Protein AF-A0A1F8S045-F1 (afdb_monomer_lite)

Radius of gyration: 17.73 Å; chains: 1; bounding box: 58×32×45 Å

Sequence (121 aa):
MLLGPVAPVFAVRPDASCPDESSGFVTVDQQGWWDNTVAGFVAEGIPVYIGGDPANGFTEEFEDFAMAFGFADAQAFYDYIWGPQWQRIDRNDDLLVCMKPYPLTPGNPAYLFNGIDNTAN

Structure (mmCIF, N/CA/C/O backbone):
data_AF-A0A1F8S045-F1
#
_entry.id   AF-A0A1F8S045-F1
#
loop_
_atom_site.group_PDB
_atom_site.id
_atom_site.type_symbol
_atom_site.label_atom_id
_atom_site.label_alt_id
_atom_site.label_comp_id
_atom_site.label_asym_id
_atom_site.label_entity_id
_atom_site.label_seq_id
_atom_site.pdbx_PDB_ins_code
_atom_site.Cartn_x
_atom_site.Cartn_y
_atom_site.Cartn_z
_atom_site.occupancy
_atom_site.B_iso_or_equiv
_atom_site.auth_seq_id
_atom_site.auth_comp_id
_atom_site.auth_asym_id
_atom_site.auth_atom_id
_atom_site.pdbx_PDB_model_num
ATOM 1 N N . MET A 1 1 ? 43.828 13.700 -30.140 1.00 40.06 1 MET A N 1
ATOM 2 C CA . MET A 1 1 ? 43.001 12.620 -29.563 1.00 40.06 1 MET A CA 1
ATOM 3 C C . MET A 1 1 ? 41.676 13.244 -29.166 1.00 40.06 1 MET A C 1
ATOM 5 O O . MET A 1 1 ? 41.671 14.092 -28.287 1.00 40.06 1 MET A O 1
ATOM 9 N N . LEU A 1 2 ? 40.603 12.948 -29.900 1.00 41.47 2 LEU A N 1
ATOM 10 C CA . LEU A 1 2 ? 39.257 13.452 -29.615 1.00 41.47 2 LEU A CA 1
ATOM 11 C C . LEU A 1 2 ? 38.591 12.489 -28.628 1.00 41.47 2 LEU A C 1
ATOM 13 O O . LEU A 1 2 ? 38.397 11.321 -28.952 1.00 41.47 2 LEU A O 1
ATOM 17 N N . LEU A 1 3 ? 38.294 12.975 -27.425 1.00 47.19 3 LEU A N 1
ATOM 18 C CA . LEU A 1 3 ? 37.445 12.283 -26.459 1.00 47.19 3 LEU A CA 1
ATOM 19 C C . LEU A 1 3 ? 36.006 12.352 -26.988 1.00 47.19 3 LEU A C 1
ATOM 21 O O . LEU A 1 3 ? 35.428 13.435 -27.060 1.00 47.19 3 LEU A O 1
ATOM 25 N N . GLY A 1 4 ? 35.463 11.217 -27.430 1.00 41.94 4 GLY A N 1
ATOM 26 C CA . GLY A 1 4 ? 34.051 11.110 -27.799 1.00 41.94 4 GLY A CA 1
ATOM 27 C C . GLY A 1 4 ? 33.151 11.218 -26.560 1.00 41.94 4 GLY A C 1
ATOM 28 O O . GLY A 1 4 ? 33.592 10.864 -25.463 1.00 41.94 4 GLY A O 1
ATOM 29 N N . PRO A 1 5 ? 31.909 11.709 -26.701 1.00 46.41 5 PRO A N 1
ATOM 30 C CA . PRO A 1 5 ? 30.976 11.792 -25.587 1.00 46.41 5 PRO A CA 1
ATOM 31 C C . PRO A 1 5 ? 30.660 10.380 -25.086 1.00 46.41 5 PRO A C 1
ATOM 33 O O . PRO A 1 5 ? 30.207 9.525 -25.847 1.00 46.41 5 PRO A O 1
ATOM 36 N N . VAL A 1 6 ? 30.919 10.133 -23.803 1.00 51.06 6 VAL A N 1
ATOM 37 C CA . VAL A 1 6 ? 30.476 8.917 -23.120 1.00 51.06 6 VAL A CA 1
ATOM 38 C C . VAL A 1 6 ? 28.954 9.006 -23.046 1.00 51.06 6 VAL A C 1
ATOM 40 O O . VAL A 1 6 ? 28.421 9.855 -22.332 1.00 51.06 6 VAL A O 1
ATOM 43 N N . ALA A 1 7 ? 28.251 8.198 -23.840 1.00 48.47 7 ALA A N 1
ATOM 44 C CA . ALA A 1 7 ? 26.807 8.062 -23.703 1.00 48.47 7 ALA A CA 1
ATOM 45 C C . ALA A 1 7 ? 26.499 7.610 -22.264 1.00 48.47 7 ALA A C 1
ATOM 47 O O . ALA A 1 7 ? 27.236 6.766 -21.741 1.00 48.47 7 ALA A O 1
ATOM 48 N N . PRO A 1 8 ? 25.461 8.154 -21.602 1.00 44.44 8 PRO A N 1
ATOM 49 C CA . PRO A 1 8 ? 25.045 7.628 -20.314 1.00 44.44 8 PRO A CA 1
ATOM 50 C C . PRO A 1 8 ? 24.730 6.144 -20.499 1.00 44.44 8 PRO A C 1
ATOM 52 O O . PRO A 1 8 ? 23.851 5.775 -21.276 1.00 44.44 8 PRO A O 1
ATOM 55 N N . VAL A 1 9 ? 25.493 5.287 -19.821 1.00 44.94 9 VAL A N 1
ATOM 56 C CA . VAL A 1 9 ? 25.138 3.879 -19.682 1.00 44.94 9 VAL A CA 1
ATOM 57 C C . VAL A 1 9 ? 23.932 3.878 -18.758 1.00 44.94 9 VAL A C 1
ATOM 59 O O . VAL A 1 9 ? 24.077 3.978 -17.541 1.00 44.94 9 VAL A O 1
ATOM 62 N N . PHE A 1 10 ? 22.732 3.860 -19.333 1.00 41.88 10 PHE A N 1
ATOM 63 C CA . PHE A 1 10 ? 21.554 3.494 -18.565 1.00 41.88 10 PHE A CA 1
ATOM 64 C C . PHE A 1 10 ? 21.821 2.087 -18.037 1.00 41.88 10 PHE A C 1
ATOM 66 O O . PHE A 1 10 ? 22.174 1.195 -18.812 1.00 41.88 10 PHE A O 1
ATOM 73 N N . ALA A 1 11 ? 21.756 1.915 -16.716 1.00 39.41 11 ALA A N 1
ATOM 74 C CA . ALA A 1 11 ? 21.817 0.589 -16.129 1.00 39.41 11 ALA A CA 1
ATOM 75 C C . ALA A 1 11 ? 20.736 -0.250 -16.818 1.00 39.41 11 ALA A C 1
ATOM 77 O O . ALA A 1 11 ? 19.567 0.134 -16.822 1.00 39.41 11 ALA A O 1
ATOM 78 N N . VAL A 1 12 ? 21.145 -1.338 -17.471 1.00 44.12 12 VAL A N 1
ATOM 79 C CA . VAL A 1 12 ? 20.193 -2.300 -18.020 1.00 44.12 12 VAL A CA 1
ATOM 80 C C . VAL A 1 12 ? 19.422 -2.830 -16.821 1.00 44.12 12 VAL A C 1
ATOM 82 O O . VAL A 1 12 ? 20.032 -3.367 -15.892 1.00 44.12 12 VAL A O 1
ATOM 85 N N . ARG A 1 13 ? 18.107 -2.599 -16.807 1.00 42.28 13 ARG A N 1
ATOM 86 C CA . ARG A 1 13 ? 17.230 -3.106 -15.757 1.00 42.28 13 ARG A CA 1
ATOM 87 C C . ARG A 1 13 ? 17.403 -4.634 -15.725 1.00 42.28 13 ARG A C 1
ATOM 89 O O . ARG A 1 13 ? 17.271 -5.253 -16.779 1.00 42.28 13 ARG A O 1
ATOM 96 N N . PRO A 1 14 ? 17.794 -5.238 -14.589 1.00 42.56 14 PRO A N 1
ATOM 97 C CA . PRO A 1 14 ? 17.959 -6.681 -14.514 1.00 42.56 14 PRO A CA 1
ATOM 98 C C . PRO A 1 14 ? 16.619 -7.348 -14.817 1.00 42.56 14 PRO A C 1
ATOM 100 O O . PRO A 1 14 ? 15.620 -7.033 -14.174 1.00 42.56 14 PRO A O 1
ATOM 103 N N . ASP A 1 15 ? 16.629 -8.236 -15.806 1.00 47.56 15 ASP A N 1
ATOM 104 C CA . ASP A 1 15 ? 15.504 -9.087 -16.177 1.00 47.56 15 ASP A CA 1
ATOM 105 C C . ASP A 1 15 ? 15.330 -10.109 -15.056 1.00 47.56 15 ASP A C 1
ATOM 107 O O . ASP A 1 15 ? 16.164 -11.002 -14.859 1.00 47.56 15 ASP A O 1
ATOM 111 N N . ALA A 1 16 ? 14.356 -9.872 -14.193 1.00 52.69 16 ALA A N 1
ATOM 112 C CA . ALA A 1 16 ? 14.200 -10.665 -13.000 1.00 52.69 16 ALA A CA 1
ATOM 113 C C . ALA A 1 16 ? 12.727 -10.763 -12.626 1.00 52.69 16 ALA A C 1
ATOM 115 O O . ALA A 1 16 ? 12.005 -9.778 -12.505 1.00 52.69 16 ALA A O 1
ATOM 116 N N . SER A 1 17 ? 12.286 -12.000 -12.439 1.00 60.16 17 SER A N 1
ATOM 117 C CA . SER A 1 17 ? 10.939 -12.320 -12.003 1.00 60.16 17 SER A CA 1
ATOM 118 C C . SER A 1 17 ? 10.727 -11.888 -10.549 1.00 60.16 17 SER A C 1
ATOM 120 O O . SER A 1 17 ? 11.660 -11.886 -9.736 1.00 60.16 17 SER A O 1
ATOM 122 N N . CYS A 1 18 ? 9.476 -11.583 -10.196 1.00 69.06 18 CYS A N 1
ATOM 123 C CA . CYS A 1 18 ? 9.052 -11.544 -8.801 1.00 69.06 18 CYS A CA 1
ATOM 124 C C . CYS A 1 18 ? 9.432 -12.901 -8.186 1.00 69.06 18 CYS A C 1
ATOM 126 O O . CYS A 1 18 ? 9.327 -13.917 -8.888 1.00 69.06 18 CYS A O 1
ATOM 128 N N . PRO A 1 19 ? 9.911 -12.971 -6.931 1.00 69.00 19 PRO A N 1
ATOM 129 C CA . PRO A 1 19 ? 10.027 -14.256 -6.261 1.00 69.00 19 PRO A CA 1
ATOM 130 C C . PRO A 1 19 ? 8.706 -15.017 -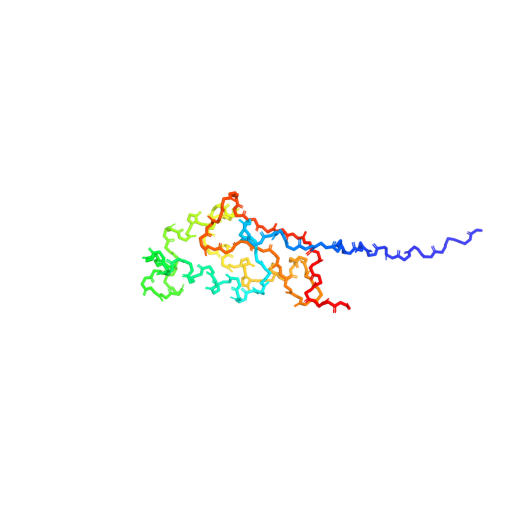6.369 1.00 69.00 19 PRO A C 1
ATOM 132 O O . PRO A 1 19 ? 7.645 -14.398 -6.430 1.00 69.00 19 PRO A O 1
ATOM 135 N N . ASP A 1 20 ? 8.790 -16.345 -6.394 1.00 65.88 20 ASP A N 1
ATOM 136 C CA . ASP A 1 20 ? 7.620 -17.217 -6.488 1.00 65.88 20 ASP A CA 1
ATOM 137 C C . ASP A 1 20 ? 6.517 -16.791 -5.500 1.00 65.88 20 ASP A C 1
ATOM 139 O O . ASP A 1 20 ? 6.820 -16.415 -4.363 1.00 65.88 20 ASP A O 1
ATOM 143 N N . GLU A 1 21 ? 5.249 -16.866 -5.917 1.00 60.91 21 GLU A N 1
ATOM 144 C CA . GLU A 1 21 ? 4.092 -16.432 -5.117 1.00 60.91 21 GLU A CA 1
ATOM 145 C C . GLU A 1 21 ? 4.007 -17.140 -3.755 1.00 60.91 21 GLU A C 1
ATOM 147 O O . GLU A 1 21 ? 3.467 -16.578 -2.802 1.00 60.91 21 GLU A O 1
ATOM 152 N N . SER A 1 22 ? 4.604 -18.328 -3.595 1.00 64.31 22 SER A N 1
ATOM 153 C CA . SER A 1 22 ? 4.740 -18.998 -2.290 1.00 64.31 22 SER A CA 1
ATOM 154 C C . SER A 1 22 ? 5.599 -18.221 -1.281 1.00 64.31 22 SER A C 1
ATOM 156 O O . SER A 1 22 ? 5.474 -18.424 -0.074 1.00 64.31 22 SER A O 1
ATOM 158 N N . SER A 1 23 ? 6.433 -17.293 -1.757 1.00 67.75 23 SER A N 1
ATOM 159 C CA . SER A 1 23 ? 7.167 -16.308 -0.949 1.00 67.75 23 SER A CA 1
ATOM 160 C C . SER A 1 23 ? 6.322 -15.067 -0.616 1.00 67.75 23 SER A C 1
ATOM 162 O O . SER A 1 23 ? 6.811 -14.169 0.073 1.00 67.75 23 SER A O 1
ATOM 164 N N . GLY A 1 24 ? 5.087 -15.015 -1.134 1.00 73.69 24 GLY A N 1
ATOM 165 C CA . GLY A 1 24 ? 4.067 -13.969 -1.013 1.00 73.69 24 GLY A CA 1
ATOM 166 C C . GLY A 1 24 ? 4.418 -12.628 -1.627 1.00 73.69 24 GLY A C 1
ATOM 167 O O . GLY A 1 24 ? 3.856 -11.610 -1.230 1.00 73.69 24 GLY A O 1
ATOM 168 N N . PHE A 1 25 ? 5.353 -12.625 -2.571 1.00 78.62 25 PHE A N 1
ATOM 169 C CA . PHE A 1 25 ? 5.542 -11.500 -3.465 1.00 78.62 25 PHE A CA 1
ATOM 170 C C . PHE A 1 25 ? 4.556 -11.602 -4.623 1.00 78.62 25 PHE A C 1
ATOM 172 O O . PHE A 1 25 ? 4.368 -12.675 -5.191 1.00 78.62 25 PHE A O 1
ATOM 179 N N . VAL A 1 26 ? 3.954 -10.474 -4.978 1.00 79.19 26 VAL A N 1
ATOM 180 C CA . VAL A 1 26 ? 3.075 -10.351 -6.141 1.00 79.19 26 VAL A CA 1
ATOM 181 C C . VAL A 1 26 ? 3.459 -9.124 -6.948 1.00 79.19 26 VAL A C 1
ATOM 183 O O . VAL A 1 26 ? 3.981 -8.140 -6.417 1.00 79.19 26 VAL A O 1
ATOM 186 N N . THR A 1 27 ? 3.192 -9.196 -8.247 1.00 80.44 27 THR A N 1
ATOM 187 C CA . THR A 1 27 ? 3.388 -8.072 -9.162 1.00 80.44 27 THR A CA 1
ATOM 188 C C . THR A 1 27 ? 2.119 -7.230 -9.169 1.00 80.44 27 THR A C 1
ATOM 190 O O . THR A 1 27 ? 1.037 -7.751 -9.431 1.00 80.44 27 THR A O 1
ATOM 193 N N . VAL A 1 28 ? 2.235 -5.948 -8.845 1.00 82.00 28 VAL A N 1
ATOM 194 C CA . VAL A 1 28 ? 1.093 -5.072 -8.556 1.00 82.00 28 VAL A CA 1
ATOM 195 C C . VAL A 1 28 ? 1.356 -3.656 -9.049 1.00 82.00 28 VAL A C 1
ATOM 197 O O . VAL A 1 28 ? 2.496 -3.193 -9.072 1.00 82.00 28 VAL A O 1
ATOM 200 N N . ASP A 1 29 ? 0.291 -2.953 -9.425 1.00 86.44 29 ASP A N 1
ATOM 201 C CA . ASP A 1 29 ? 0.321 -1.497 -9.522 1.00 86.44 29 ASP A CA 1
ATOM 202 C C . ASP A 1 29 ? -0.002 -0.858 -8.156 1.00 86.44 29 ASP A C 1
ATOM 204 O O . ASP A 1 29 ? -0.217 -1.543 -7.153 1.00 86.44 29 ASP A O 1
ATOM 208 N N . GLN A 1 30 ? -0.007 0.474 -8.115 1.00 87.38 30 GLN A N 1
ATOM 209 C CA . GLN A 1 30 ? -0.266 1.263 -6.907 1.00 87.38 30 GLN A CA 1
ATOM 210 C C . GLN A 1 30 ? -1.605 0.918 -6.247 1.00 87.38 30 GLN A C 1
ATOM 212 O O . GLN A 1 30 ? -1.666 0.689 -5.039 1.00 87.38 30 GLN A O 1
ATOM 217 N N . GLN A 1 31 ? -2.670 0.881 -7.049 1.00 90.69 31 GLN A N 1
ATOM 218 C CA . GLN A 1 31 ? -4.028 0.646 -6.574 1.00 90.69 31 GLN A CA 1
ATOM 219 C C . GLN A 1 31 ? -4.197 -0.819 -6.181 1.00 90.69 31 GLN A C 1
ATOM 221 O O . GLN A 1 31 ? -4.675 -1.110 -5.090 1.00 90.69 31 GLN A O 1
ATOM 226 N N . GLY A 1 32 ? -3.747 -1.740 -7.032 1.00 88.94 32 GLY A N 1
ATOM 227 C CA . GLY A 1 32 ? -3.836 -3.175 -6.808 1.00 88.94 32 GLY A CA 1
ATOM 228 C C . GLY A 1 32 ? -3.084 -3.616 -5.557 1.00 88.94 32 GLY A C 1
ATOM 229 O O . GLY A 1 32 ? -3.577 -4.465 -4.817 1.00 88.94 32 GLY A O 1
ATOM 230 N N . TRP A 1 33 ? -1.927 -3.016 -5.258 1.00 88.06 33 TRP A N 1
ATOM 231 C CA . TRP A 1 33 ? -1.236 -3.297 -4.001 1.00 88.06 33 TRP A CA 1
ATOM 232 C C . TRP A 1 33 ? -2.044 -2.828 -2.781 1.00 88.06 33 TRP A C 1
ATOM 234 O O . TRP A 1 33 ? -2.180 -3.581 -1.810 1.00 88.06 33 TRP A O 1
ATOM 244 N N . TRP A 1 34 ? -2.594 -1.609 -2.834 1.00 90.31 34 TRP A N 1
ATOM 245 C CA . TRP A 1 34 ? -3.400 -1.055 -1.744 1.00 90.31 34 TRP A CA 1
ATOM 246 C C . TRP A 1 34 ? -4.661 -1.890 -1.503 1.00 90.31 34 TRP A C 1
ATOM 248 O O . TRP A 1 34 ? -4.919 -2.307 -0.374 1.00 90.31 34 TRP A O 1
ATOM 258 N N . ASP A 1 35 ? -5.395 -2.210 -2.567 1.00 91.00 35 ASP A N 1
ATOM 259 C CA . ASP A 1 35 ? -6.633 -2.988 -2.506 1.00 91.00 35 ASP A CA 1
ATOM 260 C C . ASP A 1 35 ? -6.388 -4.392 -1.952 1.00 91.00 35 ASP A C 1
ATOM 262 O O . ASP A 1 35 ? -7.122 -4.838 -1.071 1.00 91.00 35 ASP A O 1
ATOM 266 N N . ASN A 1 36 ? -5.325 -5.068 -2.400 1.00 88.75 36 ASN A N 1
ATOM 267 C CA . ASN A 1 36 ? -4.958 -6.386 -1.884 1.00 88.75 36 ASN A CA 1
ATOM 268 C C . ASN A 1 36 ? -4.599 -6.332 -0.398 1.00 88.75 36 ASN A C 1
ATOM 270 O O . ASN A 1 36 ? -5.011 -7.201 0.368 1.00 88.75 36 ASN A O 1
ATOM 274 N N . THR A 1 37 ? -3.866 -5.298 0.019 1.00 89.62 37 THR A N 1
ATOM 275 C CA . THR A 1 37 ? -3.504 -5.098 1.424 1.00 89.62 37 THR A CA 1
ATOM 276 C C . THR A 1 37 ? -4.752 -4.895 2.277 1.00 89.62 37 THR A C 1
ATOM 278 O O . THR A 1 37 ? -4.959 -5.633 3.238 1.00 89.62 37 THR A O 1
ATOM 281 N N . VAL A 1 38 ? -5.633 -3.963 1.901 1.00 90.56 38 VAL A N 1
ATOM 282 C CA . VAL A 1 38 ? -6.890 -3.712 2.625 1.00 90.56 38 VAL A CA 1
ATOM 283 C C . VAL A 1 38 ? -7.777 -4.959 2.645 1.00 90.56 38 VAL A C 1
ATOM 285 O O . VAL A 1 38 ? -8.333 -5.295 3.690 1.00 90.56 38 VAL A O 1
ATOM 288 N N . ALA A 1 39 ? -7.886 -5.682 1.528 1.00 90.19 39 ALA A N 1
ATOM 289 C CA . ALA A 1 39 ? -8.655 -6.920 1.451 1.00 90.19 39 ALA A CA 1
ATOM 290 C C . ALA A 1 39 ? -8.116 -8.003 2.397 1.00 90.19 39 ALA A C 1
ATOM 292 O O . ALA A 1 39 ? -8.912 -8.705 3.021 1.00 90.19 39 ALA A O 1
ATOM 293 N N . GLY A 1 40 ? -6.794 -8.113 2.551 1.00 89.25 40 GLY A N 1
ATOM 294 C CA . GLY A 1 40 ? -6.175 -9.018 3.517 1.00 89.25 40 GLY A CA 1
ATOM 295 C C . GLY A 1 40 ? -6.561 -8.685 4.958 1.00 89.25 40 GLY A C 1
ATOM 296 O O . GLY A 1 40 ? -6.972 -9.571 5.703 1.00 89.25 40 GLY A O 1
ATOM 297 N N . PHE A 1 41 ? -6.500 -7.405 5.334 1.00 91.44 41 PHE A N 1
ATOM 298 C CA . PHE A 1 41 ? -6.927 -6.940 6.659 1.00 91.44 41 PHE A CA 1
ATOM 299 C C . PHE A 1 41 ? -8.410 -7.259 6.908 1.00 91.44 41 PHE A C 1
ATOM 301 O O . PHE A 1 41 ? -8.774 -7.838 7.933 1.00 91.44 41 PHE A O 1
ATOM 308 N N . VAL A 1 42 ? -9.266 -6.976 5.921 1.00 88.94 42 VAL A N 1
ATOM 309 C CA . VAL A 1 42 ? -10.706 -7.268 5.983 1.00 88.94 42 VAL A CA 1
ATOM 310 C C . VAL A 1 42 ? -10.982 -8.769 6.113 1.00 88.94 42 VAL A C 1
ATOM 312 O O . VAL A 1 42 ? -11.886 -9.153 6.857 1.00 88.94 42 VAL A O 1
ATOM 315 N N . ALA A 1 43 ? -10.212 -9.625 5.437 1.00 89.81 43 ALA A N 1
ATOM 316 C CA . ALA A 1 43 ? -10.355 -11.078 5.533 1.00 89.81 43 ALA A CA 1
ATOM 317 C C . ALA A 1 43 ? -10.046 -11.616 6.943 1.00 89.81 43 ALA A C 1
ATOM 319 O O . ALA A 1 43 ? -10.641 -12.613 7.354 1.00 89.81 43 ALA A O 1
ATOM 320 N N . GLU A 1 44 ? -9.178 -10.937 7.697 1.00 90.50 44 GLU A N 1
ATOM 321 C CA . GLU A 1 44 ? -8.887 -11.242 9.106 1.00 90.50 44 GLU A CA 1
ATOM 322 C C . GLU A 1 44 ? -9.825 -10.524 10.093 1.00 90.50 44 GLU A C 1
ATOM 324 O O . GLU A 1 44 ? -9.733 -10.718 11.305 1.00 90.50 44 GLU A O 1
ATOM 329 N N . GLY A 1 45 ? -10.774 -9.725 9.594 1.00 90.50 45 GLY A N 1
ATOM 330 C CA . GLY A 1 45 ? -11.689 -8.942 10.426 1.00 90.50 45 GLY A CA 1
ATOM 331 C C . GLY A 1 45 ? -11.030 -7.731 11.088 1.00 90.50 45 GLY A C 1
ATOM 332 O O . GLY A 1 45 ? -11.578 -7.195 12.052 1.00 90.50 45 GLY A O 1
ATOM 333 N N . ILE A 1 46 ? -9.878 -7.295 10.576 1.00 90.75 46 ILE A N 1
ATOM 334 C CA . ILE A 1 46 ? -9.117 -6.163 11.094 1.00 90.75 46 ILE A CA 1
ATOM 335 C C . ILE A 1 46 ? -9.451 -4.930 10.238 1.00 90.75 46 ILE A C 1
ATOM 337 O O . ILE A 1 46 ? -9.211 -4.927 9.029 1.00 90.75 46 ILE A O 1
ATOM 341 N N . PRO A 1 47 ? -10.041 -3.870 10.810 1.00 91.12 47 PRO A N 1
ATOM 342 C CA . PRO A 1 47 ? -10.272 -2.634 10.074 1.00 91.12 47 PRO A CA 1
ATOM 343 C C . PRO A 1 47 ? -8.947 -1.913 9.799 1.00 91.12 47 PRO A C 1
ATOM 345 O O . PRO A 1 47 ? -8.091 -1.850 10.671 1.00 91.12 47 PRO A O 1
ATOM 348 N N . VAL A 1 48 ? -8.800 -1.324 8.608 1.00 93.50 48 VAL A N 1
ATOM 349 C CA . VAL A 1 48 ? -7.651 -0.457 8.255 1.00 93.50 48 VAL A CA 1
ATOM 350 C C . VAL A 1 48 ? -7.877 0.991 8.695 1.00 93.50 48 VAL A C 1
ATOM 352 O O . VAL A 1 48 ? -6.949 1.687 9.096 1.00 93.50 48 VAL A O 1
ATOM 355 N N . TYR A 1 49 ? -9.127 1.450 8.621 1.00 94.81 49 TYR A N 1
ATOM 356 C CA . TYR A 1 49 ? -9.504 2.836 8.873 1.00 94.81 49 TYR A CA 1
ATOM 357 C C . TYR A 1 49 ? -10.348 2.969 10.135 1.00 94.81 49 TYR A C 1
ATOM 359 O O . TYR A 1 49 ? -11.262 2.169 10.374 1.00 94.81 49 TYR A O 1
ATOM 367 N N . ILE A 1 50 ? -10.113 4.031 10.903 1.00 92.50 50 ILE A N 1
ATOM 368 C CA . ILE A 1 50 ? -10.916 4.338 12.088 1.00 92.50 50 ILE A CA 1
ATOM 369 C C . ILE A 1 50 ? -12.360 4.627 11.652 1.00 92.50 50 ILE A C 1
ATOM 371 O O . ILE A 1 50 ? -12.639 5.506 10.840 1.00 92.50 50 ILE A O 1
ATOM 375 N N . GLY A 1 51 ? -13.315 3.850 12.164 1.00 89.94 51 GLY A N 1
ATOM 376 C CA . GLY A 1 51 ? -14.723 3.989 11.772 1.00 89.94 51 GLY A CA 1
ATOM 377 C C . GLY A 1 51 ? -15.007 3.684 10.293 1.00 89.94 51 GLY A C 1
ATOM 378 O O . GLY A 1 51 ? -16.082 4.033 9.813 1.00 89.94 51 GLY A O 1
ATOM 379 N N . GLY A 1 52 ? -14.075 3.039 9.581 1.00 86.44 52 GLY A N 1
ATOM 380 C CA . GLY A 1 52 ? -14.247 2.627 8.186 1.00 86.44 52 GLY A CA 1
ATOM 381 C C . GLY A 1 52 ? -14.023 3.720 7.135 1.00 86.44 52 GLY A C 1
ATOM 382 O O . GLY A 1 52 ? -14.352 3.485 5.976 1.00 86.44 52 GLY A O 1
ATOM 383 N N . ASP A 1 53 ? -13.469 4.880 7.507 1.00 84.69 53 ASP A N 1
ATOM 384 C CA . ASP A 1 53 ? -13.204 5.992 6.581 1.00 84.69 53 ASP A CA 1
ATOM 385 C C . ASP A 1 53 ? -11.745 6.481 6.703 1.00 84.69 53 ASP A C 1
ATOM 387 O O . ASP A 1 53 ? -11.327 6.825 7.814 1.00 84.69 53 ASP A O 1
ATOM 391 N N . PRO A 1 54 ? -10.965 6.553 5.603 1.00 81.19 54 PRO A N 1
ATOM 392 C C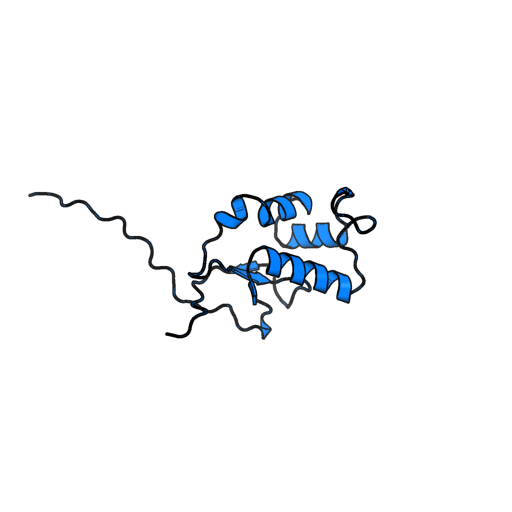A . PRO A 1 54 ? -9.600 7.088 5.615 1.00 81.19 54 PRO A CA 1
ATOM 393 C C . PRO A 1 54 ? -9.481 8.502 6.196 1.00 81.19 54 PRO A C 1
ATOM 395 O O . PRO A 1 54 ? -8.438 8.842 6.749 1.00 81.19 54 PRO A O 1
ATOM 398 N N . ALA A 1 55 ? -10.530 9.326 6.121 1.00 87.06 55 ALA A N 1
ATOM 399 C CA . ALA A 1 55 ? -10.528 10.676 6.683 1.00 87.06 55 ALA A CA 1
ATOM 400 C C . ALA A 1 55 ? -10.419 10.699 8.218 1.00 87.06 55 ALA A C 1
ATOM 402 O O . ALA A 1 55 ? -10.030 11.718 8.791 1.00 87.06 55 ALA A O 1
ATOM 403 N N . ASN A 1 56 ? -10.747 9.591 8.885 1.00 91.38 56 ASN A N 1
ATOM 404 C CA . ASN A 1 56 ? -10.653 9.460 10.337 1.00 91.38 56 ASN A CA 1
ATOM 405 C C . ASN A 1 56 ? -9.281 8.944 10.805 1.00 91.38 56 ASN A C 1
ATOM 407 O O . ASN A 1 56 ? -9.061 8.854 12.013 1.00 91.38 56 ASN A O 1
ATOM 411 N N . GLY A 1 57 ? -8.379 8.603 9.879 1.00 92.69 57 GLY A N 1
ATOM 412 C CA . GLY A 1 57 ? -7.071 8.017 10.166 1.00 92.69 57 GLY A CA 1
ATOM 413 C C . GLY A 1 57 ? -7.051 6.487 10.132 1.00 92.69 57 GLY A C 1
ATOM 414 O O . GLY A 1 57 ? -8.025 5.827 9.755 1.00 92.69 57 GLY A O 1
ATOM 415 N N . PHE A 1 58 ? -5.907 5.931 10.523 1.00 95.50 58 PHE A N 1
ATOM 416 C CA . PHE A 1 58 ? -5.599 4.503 10.457 1.00 95.50 58 PHE A CA 1
ATOM 417 C C . PHE A 1 58 ? -5.681 3.834 11.829 1.00 95.50 58 PHE A C 1
ATOM 419 O O . PHE A 1 58 ? -5.555 4.485 12.865 1.00 95.50 58 PHE A O 1
ATOM 426 N N . THR A 1 59 ? -5.949 2.533 11.835 1.00 95.31 59 THR A N 1
ATOM 427 C CA . THR A 1 59 ? -6.005 1.711 13.049 1.00 95.31 59 THR A CA 1
ATOM 428 C C . THR A 1 59 ? -4.611 1.339 13.550 1.00 95.31 59 THR A C 1
ATOM 430 O O . THR A 1 59 ? -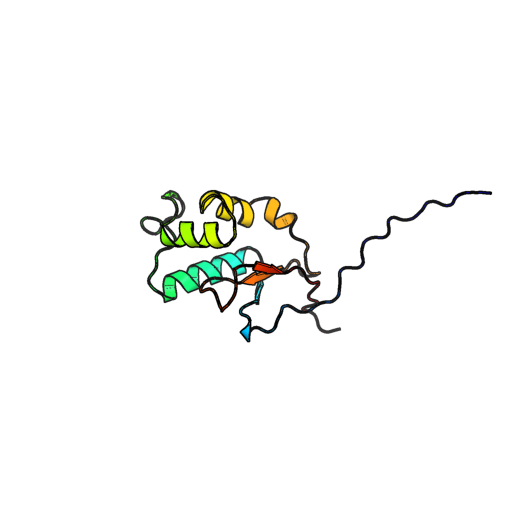3.648 1.371 12.787 1.00 95.31 59 THR A O 1
ATOM 433 N N . GLU A 1 60 ? -4.501 0.952 14.824 1.00 93.88 60 GLU A N 1
ATOM 434 C CA . GLU A 1 60 ? -3.230 0.540 15.444 1.00 93.88 60 GLU A CA 1
ATOM 435 C C . GLU A 1 60 ? -2.604 -0.659 14.716 1.00 93.88 60 GLU A C 1
ATOM 437 O O . GLU A 1 60 ? -1.401 -0.695 14.482 1.00 93.88 60 GLU A O 1
ATOM 442 N N . GLU A 1 61 ? -3.420 -1.600 14.246 1.00 91.06 61 GLU A N 1
ATOM 443 C CA . GLU A 1 61 ? -2.941 -2.750 13.481 1.00 91.06 61 GLU A CA 1
ATOM 444 C C . GLU A 1 61 ? -2.336 -2.342 12.130 1.00 91.06 61 GLU A C 1
ATOM 446 O O . GLU A 1 61 ? -1.376 -2.957 11.655 1.00 91.06 61 GLU A O 1
ATOM 451 N N . PHE A 1 62 ? -2.879 -1.299 11.497 1.00 91.50 62 PHE A N 1
ATOM 452 C CA . PHE A 1 62 ? -2.320 -0.768 10.259 1.00 91.50 62 PHE A CA 1
ATOM 453 C C . PHE A 1 62 ? -1.078 0.108 10.510 1.00 91.50 62 PHE A C 1
ATOM 455 O O . PHE A 1 62 ? -0.152 0.094 9.697 1.00 91.50 62 PHE A O 1
ATOM 462 N N . GLU A 1 63 ? -1.009 0.805 11.649 1.00 93.44 63 GLU A N 1
ATOM 463 C CA . GLU A 1 63 ? 0.205 1.486 12.134 1.00 93.44 63 GLU A CA 1
ATOM 464 C C . GLU A 1 63 ? 1.357 0.490 12.333 1.00 93.44 63 GLU A C 1
ATOM 466 O O . GLU A 1 63 ? 2.451 0.683 11.798 1.00 93.44 63 GLU A O 1
ATOM 471 N N . ASP A 1 64 ? 1.103 -0.628 13.016 1.00 89.88 64 ASP A N 1
ATOM 472 C CA . ASP A 1 64 ?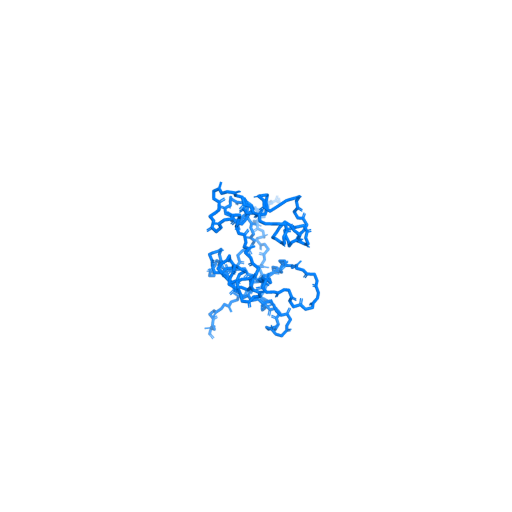 2.092 -1.690 13.231 1.00 89.88 64 ASP A CA 1
ATOM 473 C C . ASP A 1 64 ? 2.594 -2.287 11.913 1.00 89.88 64 ASP A C 1
ATOM 475 O O . ASP A 1 64 ? 3.792 -2.532 11.732 1.00 89.88 64 ASP A O 1
ATOM 479 N N . PHE A 1 65 ? 1.689 -2.478 10.954 1.00 88.56 65 PHE A N 1
ATOM 480 C CA . PHE A 1 65 ? 2.045 -2.920 9.612 1.00 88.56 65 PHE A CA 1
ATOM 481 C C . PHE A 1 65 ? 2.931 -1.906 8.881 1.00 88.56 65 PHE A C 1
ATOM 483 O O . PHE A 1 65 ? 3.962 -2.288 8.321 1.00 88.56 65 PHE A O 1
ATOM 490 N N . ALA A 1 66 ? 2.591 -0.617 8.920 1.00 88.88 66 ALA A N 1
ATOM 491 C CA . ALA A 1 66 ? 3.407 0.443 8.330 1.00 88.88 66 ALA A CA 1
ATOM 492 C C . ALA A 1 66 ? 4.807 0.518 8.968 1.00 88.88 66 ALA A C 1
ATOM 494 O O . ALA A 1 66 ? 5.817 0.628 8.261 1.00 88.88 66 ALA A O 1
ATOM 495 N N . MET A 1 67 ? 4.893 0.371 10.291 1.00 88.44 67 MET A N 1
ATOM 496 C CA . MET A 1 67 ? 6.165 0.303 11.013 1.00 88.44 67 MET A CA 1
ATOM 497 C C . MET A 1 67 ? 6.985 -0.937 10.645 1.00 88.44 67 MET A C 1
ATOM 499 O O . MET A 1 67 ? 8.208 -0.845 10.519 1.00 88.44 67 MET A O 1
ATOM 503 N N . ALA A 1 68 ? 6.347 -2.084 10.393 1.00 85.12 68 ALA A N 1
ATOM 504 C CA . ALA A 1 68 ? 7.032 -3.285 9.909 1.00 85.12 68 ALA A CA 1
ATOM 505 C C . ALA A 1 68 ? 7.661 -3.084 8.515 1.00 85.12 68 ALA A C 1
ATOM 507 O O . ALA A 1 68 ? 8.689 -3.691 8.209 1.00 85.12 68 ALA A O 1
ATOM 508 N N . PHE A 1 69 ? 7.086 -2.200 7.692 1.00 79.31 69 PHE A N 1
ATOM 509 C CA . PHE A 1 69 ? 7.671 -1.731 6.429 1.00 79.31 69 PHE A CA 1
ATOM 510 C C . PHE A 1 69 ? 8.785 -0.682 6.608 1.00 79.31 69 PHE A C 1
ATOM 512 O O . PHE A 1 69 ? 9.416 -0.285 5.626 1.00 79.31 69 PHE A O 1
ATOM 519 N N . GLY A 1 70 ? 9.048 -0.240 7.841 1.00 85.62 70 GLY A N 1
ATOM 520 C CA . GLY A 1 70 ? 10.075 0.746 8.176 1.00 85.62 70 GLY A CA 1
ATOM 521 C C . GLY A 1 70 ? 9.616 2.203 8.085 1.00 85.62 70 GLY A C 1
ATOM 522 O O . GLY A 1 70 ? 10.463 3.098 8.071 1.00 85.62 70 GLY A O 1
ATOM 523 N N . PHE A 1 71 ? 8.308 2.457 8.009 1.00 88.00 71 PHE A N 1
ATOM 524 C CA . PHE A 1 71 ? 7.757 3.812 8.065 1.00 88.00 71 PHE A CA 1
ATOM 525 C C . PHE A 1 71 ? 7.561 4.263 9.513 1.00 88.00 71 PHE A C 1
ATOM 527 O O . PHE A 1 71 ? 7.515 3.451 10.432 1.00 88.00 71 PHE A O 1
ATOM 534 N N . ALA A 1 72 ? 7.497 5.579 9.717 1.00 91.50 72 ALA A N 1
ATOM 535 C CA . ALA A 1 72 ? 7.308 6.151 11.047 1.00 91.50 72 ALA A CA 1
ATOM 536 C C . ALA A 1 72 ? 5.884 5.929 11.582 1.00 91.50 72 ALA A C 1
ATOM 538 O O . ALA A 1 72 ? 5.717 5.749 12.783 1.00 91.50 72 ALA A O 1
ATOM 539 N N . ASP A 1 73 ? 4.899 5.958 10.686 1.00 92.69 73 ASP A N 1
ATOM 540 C CA . ASP A 1 73 ? 3.475 5.791 10.958 1.00 92.69 73 ASP A CA 1
ATOM 541 C C . ASP A 1 73 ? 2.738 5.386 9.661 1.00 92.69 73 ASP A C 1
ATOM 543 O O . ASP A 1 73 ? 3.307 5.383 8.555 1.00 92.69 73 ASP A O 1
ATOM 547 N N . ALA A 1 74 ? 1.463 5.030 9.793 1.00 92.19 74 ALA A N 1
ATOM 548 C CA . ALA A 1 74 ? 0.579 4.655 8.700 1.00 92.19 74 ALA A CA 1
ATOM 549 C C . ALA A 1 74 ? 0.323 5.801 7.724 1.00 92.19 74 ALA A C 1
ATOM 551 O O . ALA A 1 74 ? 0.162 5.551 6.529 1.00 92.19 74 ALA A O 1
ATOM 552 N N . GLN A 1 75 ? 0.313 7.051 8.194 1.00 93.56 75 GLN A N 1
ATOM 553 C CA . GLN A 1 75 ? 0.121 8.203 7.315 1.00 93.56 75 GLN A CA 1
ATOM 554 C C . GLN A 1 75 ? 1.324 8.397 6.387 1.00 93.56 75 GLN A C 1
ATOM 556 O O . GLN A 1 75 ? 1.145 8.584 5.189 1.00 93.56 75 GLN A O 1
ATOM 561 N N . ALA A 1 76 ? 2.549 8.295 6.898 1.00 90.56 76 ALA A N 1
ATOM 562 C CA . ALA A 1 76 ? 3.781 8.371 6.123 1.00 90.56 76 ALA A CA 1
ATOM 563 C C . ALA A 1 76 ? 3.868 7.229 5.109 1.00 90.56 76 ALA A C 1
ATOM 565 O O . ALA A 1 76 ? 4.353 7.421 3.992 1.00 90.56 76 ALA A O 1
ATOM 566 N N . PHE A 1 77 ? 3.378 6.048 5.483 1.00 89.69 77 PHE A N 1
ATOM 567 C CA . PHE A 1 77 ? 3.250 4.928 4.567 1.00 89.69 77 PHE A CA 1
ATOM 568 C C . PHE A 1 77 ? 2.197 5.180 3.481 1.00 89.69 77 PHE A C 1
ATOM 570 O O . PHE A 1 77 ? 2.501 5.036 2.299 1.00 89.69 77 PHE A O 1
ATOM 577 N N . TYR A 1 78 ? 0.997 5.639 3.842 1.00 90.94 78 TYR A N 1
ATOM 578 C CA . TYR A 1 78 ? -0.035 6.047 2.886 1.00 90.94 78 TYR A CA 1
ATOM 579 C C . TYR A 1 78 ? 0.495 7.116 1.923 1.00 90.94 78 TYR A C 1
ATOM 581 O O . TYR A 1 78 ? 0.385 6.965 0.709 1.00 90.94 78 TYR A O 1
ATOM 589 N N . ASP A 1 79 ? 1.148 8.156 2.434 1.00 90.31 79 ASP A N 1
ATOM 590 C CA . ASP A 1 79 ? 1.733 9.234 1.635 1.00 90.31 79 ASP A CA 1
ATOM 591 C C . ASP A 1 79 ? 2.870 8.737 0.738 1.00 90.31 79 ASP A C 1
ATOM 593 O O . ASP A 1 79 ? 3.090 9.277 -0.347 1.00 90.31 79 ASP A O 1
ATOM 597 N N . TYR A 1 80 ? 3.606 7.705 1.150 1.00 87.12 80 TYR A N 1
ATOM 598 C CA . TYR A 1 80 ? 4.598 7.063 0.296 1.00 87.12 80 TYR A CA 1
ATOM 599 C C . TYR A 1 80 ? 3.936 6.316 -0.862 1.00 87.12 80 TYR A C 1
ATOM 601 O O . TYR A 1 80 ? 4.344 6.504 -2.013 1.00 87.12 80 TYR A O 1
ATOM 609 N N . ILE A 1 81 ? 2.903 5.521 -0.559 1.00 87.06 81 ILE A N 1
ATOM 610 C CA . ILE A 1 81 ? 2.159 4.748 -1.554 1.00 87.06 81 ILE A CA 1
ATOM 611 C C . ILE A 1 81 ? 1.437 5.673 -2.525 1.00 87.06 81 ILE A C 1
ATOM 613 O O . ILE A 1 81 ? 1.541 5.449 -3.720 1.00 87.06 81 ILE A O 1
ATOM 617 N N . TRP A 1 82 ? 0.757 6.721 -2.057 1.00 89.44 82 TRP A N 1
ATOM 618 C CA . TRP A 1 82 ? -0.076 7.616 -2.876 1.00 89.44 82 TRP A CA 1
ATOM 619 C C . TRP A 1 82 ? 0.647 8.858 -3.394 1.00 89.44 82 TRP A C 1
ATOM 621 O O . TRP A 1 82 ? 0.157 9.548 -4.292 1.00 89.44 82 TRP A O 1
ATOM 631 N N . GLY A 1 83 ? 1.815 9.157 -2.841 1.00 85.56 83 GLY A N 1
ATOM 632 C CA . GLY A 1 83 ? 2.600 10.322 -3.202 1.00 85.56 83 GLY A CA 1
ATOM 633 C C . GLY A 1 83 ? 3.533 10.100 -4.392 1.00 85.56 83 GLY A C 1
ATOM 634 O O . GLY A 1 83 ? 3.604 9.031 -5.002 1.00 85.56 83 GLY A O 1
ATOM 635 N N . PRO A 1 84 ? 4.342 11.121 -4.719 1.00 81.50 84 PRO A N 1
ATOM 636 C CA . PRO A 1 84 ? 5.294 11.048 -5.824 1.00 81.50 84 PRO A CA 1
ATOM 637 C C . PRO A 1 84 ? 6.434 10.052 -5.568 1.00 81.50 84 PRO A C 1
ATOM 639 O O . PRO A 1 84 ? 7.186 9.744 -6.489 1.00 81.50 84 PRO A O 1
ATOM 642 N N . GLN A 1 85 ? 6.599 9.563 -4.333 1.00 79.62 85 GLN A N 1
ATOM 643 C CA . GLN A 1 85 ? 7.649 8.601 -3.997 1.00 79.62 85 GLN A CA 1
ATOM 644 C C . GLN A 1 85 ? 7.392 7.240 -4.642 1.00 79.62 85 GLN A C 1
ATOM 646 O O . GLN A 1 85 ? 8.339 6.662 -5.168 1.00 79.62 85 GLN A O 1
ATOM 651 N N . TRP A 1 86 ? 6.131 6.798 -4.729 1.00 79.19 86 TRP A N 1
ATOM 652 C CA . TRP A 1 86 ? 5.757 5.616 -5.509 1.00 79.19 86 TRP A CA 1
ATOM 653 C C . TRP A 1 86 ? 6.282 5.685 -6.943 1.00 79.19 86 TRP A C 1
ATOM 655 O O . TRP A 1 86 ? 6.805 4.717 -7.488 1.00 79.19 86 TRP A O 1
ATOM 665 N N . GLN A 1 87 ? 6.228 6.872 -7.555 1.00 75.56 87 GLN A N 1
ATOM 666 C CA . GLN A 1 87 ? 6.694 7.047 -8.927 1.00 75.56 87 GLN A CA 1
ATOM 667 C C . GLN A 1 87 ? 8.215 6.913 -9.080 1.00 75.56 87 GLN A C 1
ATOM 669 O O . GLN A 1 87 ? 8.689 6.675 -10.193 1.00 75.56 87 GLN A O 1
ATOM 674 N N . ARG A 1 88 ? 8.963 7.081 -7.984 1.00 75.69 88 ARG A N 1
ATOM 675 C CA . ARG A 1 88 ? 10.420 6.918 -7.927 1.00 75.69 88 ARG A CA 1
ATOM 676 C C . ARG A 1 88 ? 10.839 5.478 -7.660 1.00 75.69 88 ARG A C 1
ATOM 678 O O . ARG A 1 88 ? 12.025 5.188 -7.792 1.00 75.69 88 ARG A O 1
ATOM 685 N N . ILE A 1 89 ? 9.901 4.601 -7.290 1.00 75.81 89 ILE A N 1
ATOM 686 C CA . ILE A 1 89 ? 10.148 3.162 -7.282 1.00 75.81 89 ILE A CA 1
ATOM 687 C C . ILE A 1 89 ? 10.412 2.749 -8.726 1.00 75.81 89 ILE A C 1
ATOM 689 O O . ILE A 1 89 ? 9.715 3.172 -9.656 1.00 75.81 89 ILE A O 1
ATOM 693 N N . ASP A 1 90 ? 11.470 1.972 -8.905 1.00 70.56 90 ASP A N 1
ATOM 694 C CA . ASP A 1 90 ? 11.884 1.518 -10.215 1.00 70.56 90 ASP A CA 1
ATOM 695 C C . ASP A 1 90 ? 10.854 0.494 -10.752 1.00 70.56 90 ASP A C 1
ATOM 697 O O . ASP A 1 90 ? 10.531 -0.498 -10.097 1.00 70.56 90 ASP A O 1
ATOM 701 N N . ARG A 1 91 ? 10.272 0.854 -11.907 1.00 74.50 91 ARG A N 1
ATOM 702 C CA . ARG A 1 91 ? 9.254 0.156 -12.723 1.00 74.50 91 ARG A CA 1
ATOM 703 C C . ARG A 1 91 ? 9.570 -1.308 -13.051 1.00 74.50 91 ARG A C 1
ATOM 705 O O . ARG A 1 91 ? 10.747 -1.594 -13.195 1.00 74.50 91 ARG A O 1
ATOM 712 N N . ASN A 1 92 ? 8.625 -2.144 -13.466 1.00 68.75 92 ASN A N 1
ATOM 713 C CA . ASN A 1 92 ? 8.845 -2.922 -14.695 1.00 68.75 92 ASN A CA 1
ATOM 714 C C . ASN A 1 92 ? 8.411 -2.096 -15.930 1.00 68.75 92 ASN A C 1
ATOM 716 O O . ASN A 1 92 ? 8.098 -0.905 -15.799 1.00 68.75 92 ASN A O 1
ATOM 720 N N . ASP A 1 93 ? 8.443 -2.679 -17.129 1.00 68.06 93 ASP A N 1
ATOM 721 C CA . ASP A 1 93 ? 8.066 -1.976 -18.368 1.00 68.06 93 ASP A CA 1
ATOM 722 C C . ASP A 1 93 ? 6.547 -1.718 -18.459 1.00 68.06 93 ASP A C 1
ATOM 724 O O . ASP A 1 93 ? 6.122 -0.736 -19.069 1.00 68.06 93 ASP A O 1
ATOM 728 N N . ASP A 1 94 ? 5.749 -2.486 -17.713 1.00 71.38 94 ASP A N 1
ATOM 729 C CA . ASP A 1 94 ? 4.302 -2.306 -17.515 1.00 71.38 94 ASP A CA 1
ATOM 730 C C . ASP A 1 94 ? 3.941 -1.412 -16.317 1.00 71.38 94 ASP A C 1
ATOM 732 O O . ASP A 1 94 ? 2.779 -1.329 -15.920 1.00 71.38 94 ASP A O 1
ATOM 736 N N . LEU A 1 95 ? 4.923 -0.720 -15.729 1.00 73.62 95 LEU A N 1
ATOM 737 C CA . LEU A 1 95 ? 4.763 0.173 -14.573 1.00 73.62 95 LEU A CA 1
ATOM 738 C C . LEU A 1 95 ? 4.345 -0.508 -13.251 1.00 73.62 95 LEU A C 1
ATOM 740 O O . LEU A 1 95 ? 3.862 0.169 -12.338 1.00 73.62 95 LEU A O 1
ATOM 744 N N . LEU A 1 96 ? 4.583 -1.809 -13.117 1.00 78.38 96 LEU A N 1
ATOM 745 C CA . LEU A 1 96 ? 4.314 -2.617 -11.928 1.00 78.38 96 LEU A CA 1
ATOM 746 C C . LEU A 1 96 ? 5.535 -2.735 -11.007 1.00 78.38 96 LEU A C 1
ATOM 748 O O . LEU A 1 96 ? 6.675 -2.507 -11.414 1.00 78.38 96 LEU A O 1
ATOM 752 N N . VAL A 1 97 ? 5.283 -3.120 -9.758 1.00 78.94 97 VAL A N 1
ATOM 753 C CA . VAL A 1 97 ? 6.289 -3.378 -8.718 1.00 78.94 97 VAL A CA 1
ATOM 754 C C . VAL A 1 97 ? 6.065 -4.751 -8.088 1.00 78.94 97 VAL A C 1
ATOM 756 O O . VAL A 1 97 ? 4.944 -5.255 -8.069 1.00 78.94 97 VAL A O 1
ATOM 759 N N . CYS A 1 98 ? 7.123 -5.354 -7.543 1.00 80.00 98 CYS A N 1
ATOM 760 C CA . CYS A 1 98 ? 7.039 -6.621 -6.820 1.00 80.00 98 CYS A CA 1
ATOM 761 C C . CYS A 1 98 ? 7.048 -6.368 -5.307 1.00 80.00 98 CYS A C 1
ATOM 763 O O . CYS A 1 98 ? 8.042 -5.921 -4.722 1.00 80.00 98 CYS A O 1
ATOM 765 N N . MET A 1 99 ? 5.906 -6.618 -4.669 1.00 81.56 99 MET A N 1
ATOM 766 C CA . MET A 1 99 ? 5.655 -6.260 -3.273 1.00 81.56 99 MET A CA 1
ATOM 767 C C . MET A 1 99 ? 4.855 -7.341 -2.551 1.00 81.56 99 MET A C 1
ATOM 769 O O . MET A 1 99 ? 4.145 -8.129 -3.174 1.00 81.56 99 MET A O 1
ATOM 773 N N . LYS A 1 100 ? 4.948 -7.352 -1.219 1.00 83.19 100 LYS A N 1
ATOM 774 C CA . LYS A 1 100 ? 4.111 -8.190 -0.354 1.00 83.19 100 LYS A CA 1
ATOM 775 C C . LYS A 1 100 ? 2.905 -7.388 0.161 1.00 83.19 100 LYS A C 1
ATOM 777 O O . LYS A 1 100 ? 3.126 -6.419 0.886 1.00 83.19 100 LYS A O 1
ATOM 782 N N . PRO A 1 101 ? 1.655 -7.702 -0.210 1.00 83.31 101 PRO A N 1
ATOM 783 C CA . PRO A 1 101 ? 0.477 -7.165 0.467 1.00 83.31 101 PRO A CA 1
ATOM 784 C C . PRO A 1 101 ? 0.272 -7.862 1.821 1.00 83.31 101 PRO A C 1
ATOM 786 O O . PRO A 1 101 ? 0.915 -8.868 2.122 1.00 83.31 101 PRO A O 1
ATOM 789 N N . TYR A 1 102 ? -0.629 -7.326 2.641 1.00 83.50 102 TYR A N 1
ATOM 790 C CA . TYR A 1 102 ? -1.122 -8.030 3.827 1.00 83.50 102 TYR A CA 1
ATOM 791 C C . TYR A 1 102 ? -2.085 -9.176 3.429 1.00 83.50 102 TYR A C 1
ATOM 793 O O . TYR A 1 102 ? -2.831 -9.004 2.462 1.00 83.50 102 TYR A O 1
ATOM 801 N N . PRO A 1 103 ? -2.134 -10.311 4.159 1.00 74.75 103 PRO A N 1
ATOM 802 C CA . PRO A 1 103 ? -1.289 -10.671 5.298 1.00 74.75 103 PRO A CA 1
ATOM 803 C C . PRO A 1 103 ? 0.143 -11.024 4.897 1.00 74.75 103 PRO A C 1
ATOM 805 O O . PRO A 1 103 ? 0.412 -11.558 3.821 1.00 74.75 103 PRO A O 1
ATOM 808 N N . LEU A 1 104 ? 1.080 -10.733 5.802 1.00 67.75 104 LEU A N 1
ATOM 809 C CA . LEU A 1 104 ? 2.500 -10.997 5.593 1.00 67.75 104 LEU A CA 1
ATOM 810 C C . LEU A 1 104 ? 2.757 -12.509 5.537 1.00 67.75 104 LEU A C 1
ATOM 812 O O . LEU A 1 104 ? 2.680 -13.215 6.540 1.00 67.75 104 LEU A O 1
ATOM 816 N N . THR A 1 105 ? 3.121 -13.012 4.361 1.00 63.25 105 THR A N 1
ATOM 817 C CA . THR A 1 105 ? 3.793 -14.315 4.242 1.00 63.25 105 THR A CA 1
ATOM 818 C C . THR A 1 105 ? 5.162 -14.284 4.936 1.00 63.25 105 THR A C 1
ATOM 820 O O . THR A 1 105 ? 5.750 -13.206 5.065 1.00 63.25 105 THR A O 1
ATOM 823 N N . PRO A 1 106 ? 5.717 -15.440 5.361 1.00 61.12 106 PRO A N 1
ATOM 824 C CA . PRO A 1 106 ? 6.971 -15.499 6.111 1.00 61.12 106 PRO A CA 1
ATOM 825 C C . PRO A 1 106 ? 8.097 -14.617 5.543 1.00 61.12 106 PRO A C 1
ATOM 827 O O . PRO A 1 106 ? 8.364 -14.593 4.337 1.00 61.12 106 PRO A O 1
ATOM 830 N N . GLY A 1 107 ? 8.777 -13.907 6.445 1.00 61.34 107 GLY A N 1
ATOM 831 C CA . GLY A 1 107 ? 9.801 -12.907 6.135 1.00 61.34 107 GLY A CA 1
ATOM 832 C C . GLY A 1 107 ? 9.337 -11.484 6.448 1.00 61.34 107 GLY A C 1
ATOM 833 O O . GLY A 1 107 ? 8.192 -11.262 6.830 1.00 61.34 107 GLY A O 1
ATOM 834 N N . ASN A 1 108 ? 10.239 -10.515 6.298 1.00 59.72 108 ASN A N 1
ATOM 835 C CA . ASN A 1 108 ? 9.881 -9.111 6.476 1.00 59.72 108 ASN A CA 1
ATOM 836 C C . ASN A 1 108 ? 9.045 -8.628 5.281 1.00 59.72 108 ASN A C 1
ATOM 838 O O . ASN A 1 108 ? 9.304 -9.062 4.148 1.00 59.72 108 ASN A O 1
ATOM 842 N N . PRO A 1 109 ? 8.085 -7.714 5.504 1.00 62.12 109 PRO A N 1
ATOM 843 C CA . PRO A 1 109 ? 7.509 -6.956 4.412 1.00 62.12 109 PRO A CA 1
ATOM 844 C C . PRO A 1 109 ? 8.628 -6.285 3.619 1.00 62.12 109 PRO A C 1
ATOM 846 O O . PRO A 1 109 ? 9.561 -5.720 4.191 1.00 62.12 109 PRO A O 1
ATOM 849 N N . ALA A 1 110 ? 8.579 -6.411 2.298 1.00 66.88 110 ALA A N 1
ATOM 850 C CA . ALA A 1 110 ? 9.654 -5.938 1.451 1.00 66.8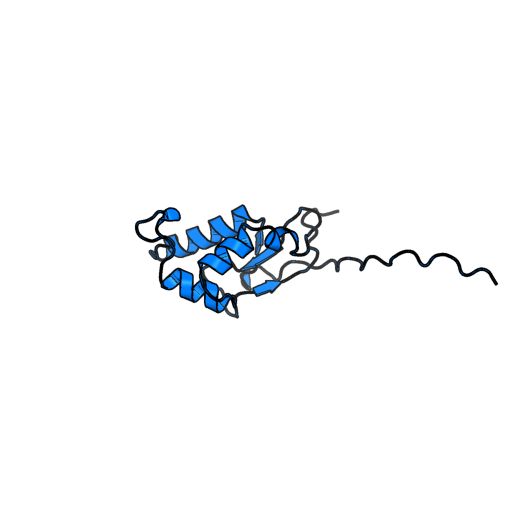8 110 ALA A CA 1
ATOM 851 C C . ALA A 1 110 ? 9.136 -5.487 0.092 1.00 66.88 110 ALA A C 1
ATOM 853 O O . ALA A 1 110 ? 8.206 -6.061 -0.480 1.00 66.88 110 ALA A O 1
ATOM 854 N N . TYR A 1 111 ? 9.826 -4.479 -0.421 1.00 65.75 111 TYR A N 1
ATOM 85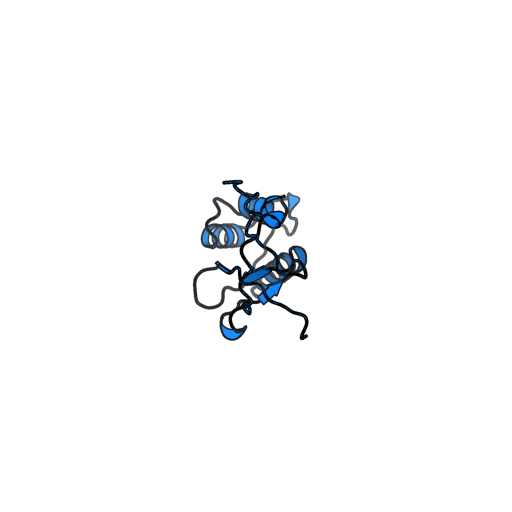5 C CA . TYR A 1 111 ? 9.829 -4.095 -1.818 1.00 65.75 111 TYR A CA 1
ATOM 856 C C . TYR A 1 111 ? 11.011 -4.816 -2.456 1.00 65.75 111 TYR A C 1
ATOM 858 O O . TYR A 1 111 ? 12.150 -4.601 -2.032 1.00 65.75 111 TYR A O 1
ATOM 866 N N . LEU A 1 112 ? 10.775 -5.680 -3.438 1.00 57.25 112 LEU A N 1
ATOM 867 C CA . LEU A 1 112 ? 11.865 -6.191 -4.262 1.00 57.25 112 LEU A CA 1
ATOM 868 C C . LEU A 1 112 ? 11.741 -5.584 -5.648 1.00 57.25 112 LEU A C 1
ATOM 870 O O . LEU A 1 112 ? 10.708 -5.662 -6.300 1.00 57.25 112 LEU A O 1
ATOM 874 N N . PHE A 1 113 ? 12.816 -4.936 -6.074 1.00 54.59 113 PHE A N 1
ATOM 875 C CA . PHE A 1 113 ? 12.957 -4.427 -7.420 1.00 54.59 113 PHE A CA 1
ATOM 876 C C . PHE A 1 113 ? 13.621 -5.495 -8.264 1.00 54.59 113 PHE A C 1
ATOM 878 O O . PHE A 1 113 ? 14.731 -5.914 -7.950 1.00 54.59 113 PHE A O 1
ATOM 885 N N . ASN A 1 114 ? 12.939 -5.902 -9.319 1.00 47.03 114 ASN A N 1
ATOM 886 C CA . ASN A 1 114 ? 13.471 -6.736 -10.373 1.00 47.03 114 ASN A CA 1
ATOM 887 C C . ASN A 1 114 ? 12.605 -6.443 -11.607 1.00 47.03 114 ASN A C 1
ATOM 889 O O . ASN A 1 114 ? 11.391 -6.281 -11.470 1.00 47.03 114 ASN A O 1
ATOM 893 N N . GLY A 1 115 ? 13.218 -6.243 -12.775 1.00 44.84 115 GLY A N 1
ATOM 894 C CA . GLY A 1 115 ? 12.492 -5.957 -14.007 1.00 44.84 115 GLY A CA 1
ATOM 895 C C . GLY A 1 115 ? 11.693 -7.181 -14.411 1.00 44.84 115 GLY A C 1
ATOM 896 O O . GLY A 1 115 ? 12.239 -8.092 -15.015 1.00 44.84 115 GLY A O 1
ATOM 897 N N . ILE A 1 116 ? 10.424 -7.218 -14.022 1.00 49.94 116 ILE A N 1
ATOM 898 C CA . ILE A 1 116 ? 9.522 -8.312 -14.367 1.00 49.94 116 ILE A CA 1
ATOM 899 C C . ILE A 1 116 ? 8.953 -7.999 -15.736 1.00 49.94 116 ILE A C 1
ATOM 901 O O . ILE A 1 116 ? 8.054 -7.173 -15.827 1.00 49.94 116 ILE A O 1
ATOM 905 N N . ASP A 1 117 ? 9.432 -8.632 -16.795 1.00 50.44 117 ASP A N 1
ATOM 906 C CA . ASP A 1 117 ? 8.670 -8.633 -18.041 1.00 50.44 117 ASP A CA 1
ATOM 907 C C . ASP A 1 117 ? 7.413 -9.493 -17.810 1.00 50.44 117 ASP A C 1
ATOM 909 O O . ASP A 1 117 ? 7.504 -10.712 -17.638 1.00 50.44 117 ASP A O 1
ATOM 913 N N . ASN A 1 118 ? 6.239 -8.863 -17.662 1.00 53.16 118 ASN A N 1
ATOM 914 C CA . ASN A 1 118 ? 4.979 -9.607 -17.524 1.00 53.16 118 ASN A CA 1
ATOM 915 C C . ASN A 1 118 ? 4.409 -10.000 -18.900 1.00 53.16 118 ASN A C 1
ATOM 917 O O . ASN A 1 118 ? 3.454 -10.781 -18.980 1.00 53.16 118 ASN A O 1
ATOM 921 N N . THR A 1 119 ? 5.019 -9.491 -19.973 1.00 47.53 119 THR A N 1
ATOM 922 C CA . THR A 1 119 ? 4.761 -9.895 -21.342 1.00 47.53 119 THR A CA 1
ATOM 923 C C . THR A 1 119 ? 5.760 -10.968 -21.747 1.00 47.53 119 THR A C 1
ATOM 925 O O . THR A 1 119 ? 6.961 -10.751 -21.828 1.00 47.53 119 THR A O 1
ATOM 928 N N . ALA A 1 120 ? 5.269 -12.177 -22.020 1.00 45.31 120 ALA A N 1
ATOM 929 C CA . ALA A 1 120 ? 6.091 -13.159 -22.712 1.00 45.31 120 ALA A CA 1
ATOM 930 C C . ALA A 1 120 ? 6.445 -12.597 -24.101 1.00 45.31 120 ALA A C 1
ATOM 932 O O . ALA A 1 120 ? 5.534 -12.317 -24.884 1.00 45.31 120 ALA A O 1
ATOM 933 N N . ASN A 1 121 ? 7.737 -12.434 -24.397 1.00 39.31 121 ASN A N 1
ATOM 934 C CA . ASN A 1 121 ? 8.204 -12.306 -25.782 1.00 39.31 121 ASN A CA 1
ATOM 935 C C . ASN A 1 121 ? 7.846 -13.557 -26.596 1.00 39.31 121 ASN A C 1
ATOM 937 O O . ASN A 1 121 ? 8.065 -14.683 -26.085 1.00 39.31 121 ASN A O 1
#

pLDDT: mean 74.68, std 17.43, range [39.31, 95.5]

Secondary structure (DSSP, 8-state):
---------PPPPPB-PPPPGGGT-EEE-HHHHHHHHHHHHHHTT--SBGGG-GGG-B-HHHHHHHHHTT-SSHHHHHHHHHSHHHHHSPP-TTS-EEE-PSS--SS---EE--B---S--

Foldseek 3Di:
DDDDDDDPPDPDFAADAQPDCLQQKDKDALVRLVVLQQVQCVVVVHHQADVNDCVRPGDPVQQVLCVLVVDPGNVRVVCCSPHCVLVVQDAAPVRIWIWHHPPRDPDGGDTDGHNHPPDDD